Protein AF-A0A1J9PP73-F1 (afdb_monomer_lite)

InterPro domains:
  IPR009075 Acyl-CoA dehydrogenase/oxidase, C-terminal [PF00441] (1-59)
  IPR036250 Acyl-CoA dehydrogenase-like, C-terminal [SSF47203] (1-66)

pLDDT: mean 89.52, std 7.49, range [62.88, 97.94]

Foldseek 3Di:
DCLLVVLVVQLVVLVVQLVVVDPCSCDPVDCSVVSNVVSVVSCPPPHHSVRVVVVVVCVVVVVDDVSVVVVVVVVVVVVVVVVVVVVVVD

Structure (mmCIF, N/CA/C/O backbone):
data_AF-A0A1J9PP73-F1
#
_entry.id   AF-A0A1J9PP73-F1
#
loop_
_atom_site.group_PDB
_atom_site.id
_atom_site.type_symbol
_atom_site.label_atom_id
_atom_site.label_alt_id
_atom_site.label_comp_id
_atom_site.label_asym_id
_atom_site.label_entity_id
_atom_site.label_seq_id
_atom_site.pdbx_PDB_ins_code
_atom_site.Cartn_x
_atom_site.Cartn_y
_atom_site.Cartn_z
_atom_site.occupancy
_atom_site.B_iso_or_equiv
_atom_site.auth_seq_id
_atom_site.auth_comp_id
_atom_site.auth_asym_id
_atom_site.auth_atom_id
_atom_site.pdbx_PDB_model_num
ATOM 1 N N . MET A 1 1 ? -8.308 2.498 2.128 1.00 85.06 1 MET A N 1
ATOM 2 C CA . MET A 1 1 ? -7.904 1.365 1.259 1.00 85.06 1 MET A CA 1
ATOM 3 C C . MET A 1 1 ? -7.030 1.799 0.086 1.00 85.06 1 MET A C 1
ATOM 5 O O . MET A 1 1 ? 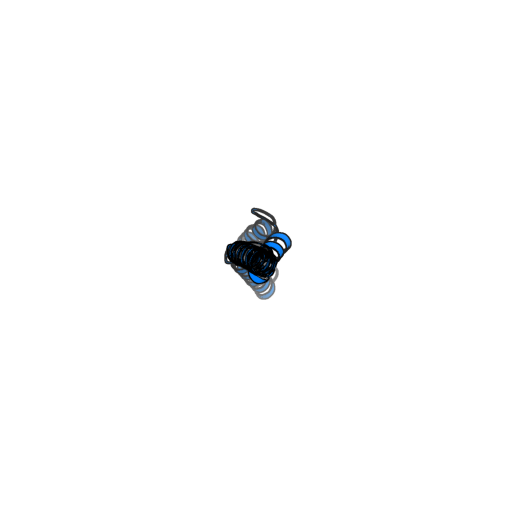-6.044 1.119 -0.157 1.00 85.06 1 MET A O 1
ATOM 9 N N . CYS A 1 2 ? -7.343 2.899 -0.613 1.00 89.69 2 CYS A N 1
ATOM 10 C CA . CYS A 1 2 ? -6.649 3.283 -1.853 1.00 89.69 2 CYS A CA 1
ATOM 11 C C . CYS A 1 2 ? -5.135 3.485 -1.701 1.00 89.69 2 CYS A C 1
ATOM 13 O O . CYS A 1 2 ? -4.389 2.965 -2.518 1.00 89.69 2 CYS A O 1
ATOM 15 N N . ASN A 1 3 ? -4.682 4.175 -0.646 1.00 90.69 3 ASN A N 1
ATOM 16 C CA . ASN A 1 3 ? -3.255 4.459 -0.447 1.00 90.69 3 ASN A CA 1
ATOM 17 C C . ASN A 1 3 ? -2.418 3.162 -0.361 1.00 90.69 3 ASN A C 1
ATOM 19 O O . ASN A 1 3 ? -1.493 2.962 -1.140 1.00 90.69 3 ASN A O 1
ATOM 23 N N . PHE A 1 4 ? -2.813 2.228 0.510 1.00 92.06 4 PHE A N 1
ATOM 24 C CA . PHE A 1 4 ? -2.197 0.902 0.632 1.00 92.06 4 PHE A CA 1
ATOM 25 C C . PHE A 1 4 ? -2.151 0.135 -0.698 1.00 92.06 4 PHE A C 1
ATOM 27 O O . PHE A 1 4 ? -1.083 -0.291 -1.134 1.00 92.06 4 PHE A O 1
ATOM 34 N N . TRP A 1 5 ? -3.302 -0.035 -1.355 1.00 93.56 5 TRP A N 1
ATOM 35 C CA . TRP A 1 5 ? -3.394 -0.868 -2.556 1.00 93.56 5 TRP A CA 1
ATOM 36 C C . TRP A 1 5 ? -2.665 -0.266 -3.757 1.00 93.56 5 TRP A C 1
ATOM 38 O O . TRP A 1 5 ? -1.932 -0.980 -4.440 1.00 93.56 5 TRP A O 1
ATOM 48 N N . ALA A 1 6 ? -2.829 1.036 -4.002 1.00 93.94 6 ALA A N 1
ATOM 49 C CA . ALA A 1 6 ? -2.230 1.705 -5.151 1.00 93.94 6 ALA A CA 1
ATOM 50 C C . ALA A 1 6 ? -0.699 1.700 -5.067 1.00 93.94 6 ALA A C 1
ATOM 52 O O . ALA A 1 6 ? -0.030 1.308 -6.022 1.00 93.94 6 ALA A O 1
ATOM 53 N N . ASN A 1 7 ? -0.134 2.047 -3.905 1.00 94.44 7 ASN A N 1
ATOM 54 C CA . ASN A 1 7 ? 1.319 2.087 -3.738 1.00 94.44 7 ASN A CA 1
ATOM 55 C C . ASN A 1 7 ? 1.948 0.701 -3.887 1.00 94.44 7 ASN A C 1
ATOM 57 O O . ASN A 1 7 ? 2.997 0.562 -4.523 1.00 94.44 7 ASN A O 1
ATOM 61 N N . ARG A 1 8 ? 1.296 -0.334 -3.343 1.00 94.44 8 ARG A N 1
ATOM 62 C CA . ARG A 1 8 ? 1.751 -1.719 -3.477 1.00 94.44 8 ARG A CA 1
ATOM 63 C C . ARG A 1 8 ? 1.729 -2.180 -4.932 1.00 94.44 8 ARG A C 1
ATOM 65 O O . ARG A 1 8 ? 2.732 -2.711 -5.407 1.00 94.44 8 ARG A O 1
ATOM 72 N N . LEU A 1 9 ? 0.625 -1.926 -5.634 1.00 95.94 9 LEU A N 1
ATOM 73 C CA . LEU A 1 9 ? 0.453 -2.286 -7.039 1.00 95.94 9 LEU A CA 1
ATOM 74 C C . LEU A 1 9 ? 1.507 -1.613 -7.923 1.00 95.94 9 LEU A C 1
ATOM 76 O O . LEU A 1 9 ? 2.204 -2.293 -8.673 1.00 95.94 9 LEU A O 1
ATOM 80 N N . CYS A 1 10 ? 1.668 -0.292 -7.811 1.00 95.44 10 CYS A N 1
ATOM 81 C CA . CYS A 1 10 ? 2.641 0.452 -8.610 1.00 95.44 10 CYS A CA 1
ATOM 82 C C . CYS A 1 10 ? 4.079 -0.009 -8.342 1.00 95.44 10 CYS A C 1
ATOM 84 O O . CYS A 1 10 ? 4.864 -0.147 -9.279 1.00 95.44 10 CYS A O 1
ATOM 86 N N . CYS A 1 11 ? 4.422 -0.300 -7.082 1.00 96.19 11 CYS A N 1
ATOM 87 C CA . CYS A 1 11 ? 5.742 -0.814 -6.725 1.00 96.19 11 CYS A CA 1
ATOM 88 C C . CYS A 1 11 ? 6.012 -2.188 -7.364 1.00 96.19 11 CYS A C 1
ATOM 90 O O . CYS A 1 11 ? 7.093 -2.399 -7.907 1.00 96.19 11 CYS A O 1
ATOM 92 N N . GLN A 1 12 ? 5.036 -3.100 -7.335 1.00 97.00 12 GLN A N 1
ATOM 93 C CA . GLN A 1 12 ? 5.153 -4.436 -7.935 1.00 97.00 12 GLN A CA 1
ATOM 94 C C . GLN A 1 12 ? 5.203 -4.387 -9.466 1.00 97.00 12 GLN A C 1
ATOM 96 O O . GLN A 1 12 ? 5.991 -5.099 -10.085 1.00 97.00 12 GLN A O 1
ATOM 101 N N . ALA A 1 13 ? 4.393 -3.526 -10.083 1.00 97.44 13 ALA A N 1
ATOM 102 C CA . ALA A 1 13 ? 4.411 -3.328 -11.527 1.00 97.44 13 ALA A CA 1
ATOM 103 C C . ALA A 1 13 ? 5.766 -2.774 -11.999 1.00 97.44 13 ALA A C 1
ATOM 105 O O . ALA A 1 13 ? 6.320 -3.260 -12.985 1.00 97.44 13 ALA A O 1
ATOM 106 N N . ALA A 1 14 ? 6.326 -1.801 -11.271 1.00 97.12 14 ALA A N 1
ATOM 107 C CA . ALA A 1 14 ? 7.640 -1.243 -11.573 1.00 97.12 14 ALA A CA 1
ATOM 108 C C . ALA A 1 14 ? 8.757 -2.284 -11.411 1.00 97.12 14 ALA A C 1
ATOM 110 O O . ALA A 1 14 ? 9.597 -2.409 -12.296 1.00 97.12 14 ALA A O 1
ATOM 111 N N . ASP A 1 15 ? 8.728 -3.071 -10.335 1.00 97.44 15 ASP A N 1
ATOM 112 C CA . ASP A 1 15 ? 9.681 -4.163 -10.104 1.00 97.44 15 ASP A CA 1
ATOM 113 C C . ASP A 1 15 ? 9.653 -5.194 -11.244 1.00 97.44 15 ASP A C 1
ATOM 115 O O . ASP A 1 15 ? 10.680 -5.536 -11.834 1.00 97.44 15 ASP A O 1
ATOM 119 N N . ARG A 1 16 ? 8.448 -5.603 -11.659 1.00 97.94 16 ARG A N 1
ATOM 120 C CA . ARG A 1 16 ? 8.272 -6.520 -12.787 1.00 97.94 16 ARG A CA 1
ATOM 121 C C . ARG A 1 16 ? 8.801 -5.930 -14.094 1.00 97.94 16 ARG A C 1
ATOM 123 O O . ARG A 1 16 ? 9.427 -6.649 -14.872 1.00 97.94 16 ARG A O 1
ATOM 130 N N . ALA A 1 17 ? 8.578 -4.639 -14.335 1.00 97.31 17 ALA A N 1
ATOM 131 C CA . ALA A 1 17 ? 9.095 -3.957 -15.516 1.00 97.31 17 ALA A CA 1
A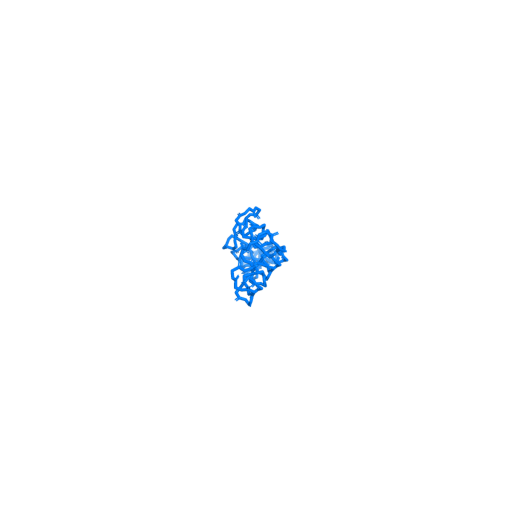TOM 132 C C . ALA A 1 17 ? 10.632 -3.921 -15.531 1.00 97.31 17 ALA A C 1
ATOM 134 O O . ALA A 1 17 ? 11.221 -4.206 -16.576 1.00 97.31 17 ALA A O 1
ATOM 135 N N . ILE A 1 18 ? 11.280 -3.649 -14.390 1.00 97.62 18 ILE A N 1
ATOM 136 C CA . ILE A 1 18 ? 12.746 -3.702 -14.250 1.00 97.62 18 ILE A CA 1
ATOM 137 C C . ILE A 1 18 ? 13.250 -5.106 -14.591 1.00 97.62 18 ILE A C 1
ATOM 139 O O . ILE A 1 18 ? 14.137 -5.251 -15.430 1.00 97.62 18 ILE A O 1
ATOM 143 N N . GLN A 1 19 ? 12.635 -6.139 -14.010 1.00 97.50 19 GLN A N 1
ATOM 144 C CA . GLN A 1 19 ? 13.032 -7.528 -14.232 1.00 97.50 19 GLN A CA 1
ATOM 145 C C . GLN A 1 19 ? 12.938 -7.950 -15.707 1.00 97.50 19 GLN A C 1
ATOM 147 O O . GLN A 1 19 ? 13.823 -8.652 -16.195 1.00 97.50 19 GLN A O 1
ATOM 152 N N . ILE A 1 20 ? 11.893 -7.518 -16.423 1.00 97.31 20 ILE A N 1
ATOM 153 C CA . ILE A 1 20 ? 11.694 -7.820 -17.853 1.00 97.31 20 ILE A CA 1
ATOM 154 C C . ILE A 1 20 ? 12.752 -7.134 -18.728 1.00 97.31 20 ILE A C 1
ATOM 156 O O . ILE A 1 20 ? 13.215 -7.715 -19.704 1.00 97.31 20 ILE A O 1
ATOM 160 N N . HIS A 1 21 ? 13.148 -5.907 -18.386 1.00 96.00 21 HIS A N 1
ATOM 161 C CA . HIS A 1 21 ? 14.096 -5.120 -19.180 1.00 96.00 21 HIS A CA 1
ATOM 162 C C . HIS A 1 21 ? 15.568 -5.349 -18.785 1.00 96.00 21 HIS A C 1
ATOM 164 O O . HIS A 1 21 ? 16.463 -4.735 -19.374 1.00 96.00 21 HIS A O 1
ATOM 170 N N . GLY A 1 22 ? 15.836 -6.208 -17.795 1.00 94.75 22 GLY A N 1
ATOM 171 C CA . GLY A 1 22 ? 17.182 -6.535 -17.326 1.00 94.75 22 GLY A CA 1
ATOM 172 C C . GLY A 1 22 ? 17.974 -5.302 -16.876 1.00 94.75 22 GLY A C 1
ATOM 173 O O . GLY A 1 22 ? 17.423 -4.362 -16.302 1.00 94.75 22 GLY A O 1
ATOM 174 N N . GLY A 1 23 ? 19.278 -5.271 -17.174 1.00 94.31 23 GLY A N 1
ATOM 175 C CA . GLY A 1 23 ? 20.161 -4.164 -16.777 1.00 94.31 23 GLY A CA 1
ATOM 176 C C . GLY A 1 23 ? 19.712 -2.791 -17.295 1.00 94.31 23 GLY A C 1
ATOM 177 O O . GLY A 1 23 ? 19.864 -1.791 -16.598 1.00 94.31 23 GLY A O 1
ATOM 178 N N . ASN A 1 24 ? 19.073 -2.741 -18.470 1.00 94.81 24 ASN A N 1
ATOM 179 C CA . ASN A 1 24 ? 18.522 -1.501 -19.020 1.00 94.81 24 ASN A CA 1
ATOM 180 C C . ASN A 1 24 ? 17.323 -0.993 -18.200 1.00 94.81 24 ASN A C 1
ATOM 182 O O . ASN A 1 24 ? 17.152 0.211 -18.033 1.00 94.81 24 ASN A O 1
ATOM 186 N N . GLY A 1 25 ? 16.521 -1.903 -17.638 1.00 94.44 25 GLY A N 1
ATOM 187 C CA . GLY A 1 25 ? 15.412 -1.563 -16.746 1.00 94.44 25 GLY A CA 1
ATOM 188 C C . GLY A 1 25 ? 15.848 -0.968 -15.407 1.00 94.44 25 GLY A C 1
ATOM 189 O O . GLY A 1 25 ? 15.110 -0.172 -14.838 1.00 94.44 25 GLY A O 1
ATOM 190 N N . TYR A 1 26 ? 17.043 -1.322 -14.925 1.00 94.62 26 TYR A N 1
ATOM 191 C CA . TYR A 1 26 ? 17.634 -0.776 -13.696 1.00 94.62 26 TYR A CA 1
ATOM 192 C C . TYR A 1 26 ? 18.440 0.518 -13.930 1.00 94.62 26 TYR A C 1
ATOM 194 O O . TYR A 1 26 ? 18.941 1.137 -12.991 1.00 94.62 26 TYR A O 1
ATOM 202 N N . SER A 1 27 ? 18.582 0.929 -15.191 1.00 94.56 27 SER A N 1
ATOM 203 C CA . SER A 1 27 ? 19.328 2.115 -15.600 1.00 94.56 27 SER A CA 1
ATOM 204 C C . SER A 1 27 ? 18.409 3.313 -15.831 1.00 94.56 27 SER A C 1
ATOM 206 O O . SER A 1 27 ? 17.260 3.145 -16.229 1.00 94.56 27 SER A O 1
ATOM 208 N N . ARG A 1 28 ? 18.966 4.530 -15.758 1.00 94.38 28 ARG A N 1
ATOM 209 C CA . ARG A 1 28 ? 18.225 5.782 -16.017 1.00 94.38 28 ARG A CA 1
ATOM 210 C C . ARG A 1 28 ? 17.744 5.957 -17.467 1.00 94.38 28 ARG A C 1
ATOM 212 O O . ARG A 1 28 ? 17.157 6.986 -17.790 1.00 94.38 28 ARG A O 1
ATOM 219 N N . HIS A 1 29 ? 18.009 4.997 -18.355 1.00 94.31 29 HIS A N 1
ATOM 220 C CA . HIS A 1 29 ? 17.513 5.007 -19.733 1.00 94.31 29 HIS A CA 1
ATOM 221 C C . HIS A 1 29 ? 16.006 4.739 -19.828 1.00 94.31 29 HIS A C 1
ATOM 223 O O . HIS A 1 29 ? 15.382 5.075 -20.837 1.00 94.31 29 HIS A O 1
ATOM 229 N N . LYS A 1 30 ? 15.410 4.128 -18.799 1.00 92.94 30 LYS A N 1
ATOM 230 C CA . LYS A 1 30 ? 13.968 3.883 -18.697 1.00 92.94 30 LYS A CA 1
ATOM 231 C C . LYS A 1 30 ? 13.440 4.495 -17.396 1.00 92.94 30 LYS A C 1
ATOM 233 O O . LYS A 1 30 ? 14.194 4.667 -16.452 1.00 92.94 30 LYS A O 1
ATOM 238 N N . PRO A 1 31 ? 12.142 4.825 -17.300 1.00 94.88 31 PRO A N 1
ATOM 239 C CA . PRO A 1 31 ? 11.597 5.449 -16.093 1.00 94.88 31 PRO A CA 1
ATOM 240 C C . PRO A 1 31 ? 11.374 4.465 -14.929 1.00 94.88 31 PRO A C 1
ATOM 242 O O . PRO A 1 31 ? 10.958 4.883 -13.846 1.00 94.88 31 PRO A O 1
ATOM 245 N N . PHE A 1 32 ? 11.594 3.161 -15.129 1.00 96.31 32 PHE A N 1
ATOM 246 C CA . PHE A 1 32 ? 11.169 2.126 -14.186 1.00 96.31 32 PHE A CA 1
ATOM 247 C C . PHE A 1 32 ? 11.868 2.229 -12.830 1.00 96.31 32 PHE A C 1
ATOM 249 O O . PHE A 1 32 ? 11.191 2.135 -11.804 1.00 96.31 32 PHE A O 1
ATOM 256 N N . GLU A 1 33 ? 13.177 2.499 -12.784 1.00 95.81 33 GLU A N 1
ATOM 257 C CA . GLU A 1 33 ? 13.879 2.576 -11.502 1.00 95.81 33 GLU A CA 1
ATOM 258 C C . GLU A 1 33 ? 13.500 3.841 -10.712 1.00 95.81 33 GLU A C 1
ATOM 260 O O . GLU A 1 33 ? 13.449 3.830 -9.480 1.00 95.81 33 GLU A O 1
ATOM 265 N N . HIS A 1 34 ? 13.148 4.935 -11.397 1.00 95.88 34 HIS A N 1
ATOM 266 C CA . HIS A 1 34 ? 12.565 6.113 -10.750 1.00 95.88 34 HIS A CA 1
ATOM 267 C C . HIS A 1 34 ? 11.196 5.809 -10.126 1.00 95.88 34 HIS A C 1
ATOM 269 O O . HIS A 1 34 ? 10.981 6.108 -8.949 1.00 95.88 34 HIS A O 1
ATOM 275 N N . ILE A 1 35 ? 10.300 5.167 -10.879 1.00 96.44 35 ILE A N 1
ATOM 276 C CA . ILE A 1 35 ? 8.963 4.788 -10.405 1.00 96.44 35 ILE A CA 1
ATOM 277 C C . ILE A 1 35 ? 9.069 3.833 -9.206 1.00 96.44 35 ILE A C 1
ATOM 279 O O . ILE A 1 35 ? 8.432 4.067 -8.178 1.00 96.44 35 ILE A O 1
ATOM 283 N N . TYR A 1 36 ? 9.923 2.810 -9.289 1.00 96.38 36 TYR A N 1
ATOM 284 C CA . TYR A 1 36 ? 10.131 1.850 -8.203 1.00 96.38 36 TYR A CA 1
ATOM 285 C C . TYR A 1 36 ? 10.578 2.535 -6.903 1.00 96.38 36 TYR A C 1
ATOM 287 O O . TYR A 1 36 ? 9.962 2.334 -5.854 1.00 96.38 36 TYR A O 1
ATOM 295 N N . ARG A 1 37 ? 11.590 3.415 -6.965 1.00 95.31 37 ARG A N 1
ATOM 296 C CA . ARG A 1 37 ? 12.056 4.188 -5.796 1.00 95.31 37 ARG A CA 1
ATOM 297 C C . ARG A 1 37 ? 10.940 5.036 -5.187 1.00 95.31 37 ARG A C 1
ATOM 299 O O . ARG A 1 37 ? 10.792 5.082 -3.966 1.00 95.31 37 ARG A O 1
ATOM 306 N N . HIS A 1 38 ? 10.148 5.689 -6.035 1.00 95.12 38 HIS A N 1
ATOM 307 C CA . HIS A 1 38 ? 9.093 6.592 -5.598 1.00 95.12 38 HIS A CA 1
ATOM 308 C C . HIS A 1 38 ? 7.982 5.855 -4.838 1.00 95.12 38 HIS A C 1
ATOM 310 O O . HIS A 1 38 ? 7.638 6.232 -3.717 1.00 95.12 38 HIS A O 1
ATOM 316 N N . PHE A 1 39 ? 7.471 4.756 -5.396 1.00 95.06 39 PHE A N 1
ATOM 317 C CA . PHE A 1 39 ? 6.407 3.981 -4.754 1.00 95.06 39 PHE A CA 1
ATOM 318 C C . PHE A 1 39 ? 6.903 3.143 -3.579 1.00 95.06 39 PHE A C 1
ATOM 320 O O . PHE A 1 39 ? 6.160 2.939 -2.619 1.00 95.06 39 PHE A O 1
ATOM 327 N N . ARG A 1 40 ? 8.178 2.732 -3.572 1.00 94.94 40 ARG A N 1
ATOM 328 C CA . ARG A 1 40 ? 8.765 2.056 -2.411 1.00 94.94 40 ARG A CA 1
ATOM 329 C C . ARG A 1 40 ? 8.748 2.936 -1.161 1.00 94.94 40 ARG A C 1
ATOM 331 O O . ARG A 1 40 ? 8.517 2.407 -0.070 1.00 94.94 40 ARG A O 1
ATOM 338 N N . ARG A 1 41 ? 8.955 4.249 -1.324 1.00 94.56 41 ARG A N 1
ATOM 339 C CA . ARG A 1 41 ? 8.867 5.254 -0.252 1.00 94.56 41 ARG A CA 1
ATOM 340 C C . ARG A 1 41 ? 7.442 5.390 0.291 1.00 94.56 41 ARG A C 1
ATOM 342 O O . ARG A 1 41 ? 7.263 5.389 1.505 1.00 94.56 41 ARG A O 1
ATOM 349 N N . TYR A 1 42 ? 6.431 5.430 -0.580 1.00 93.00 42 TYR A N 1
ATOM 350 C CA . TYR A 1 42 ? 5.028 5.578 -0.166 1.00 93.00 42 TYR A CA 1
ATOM 351 C C . TYR A 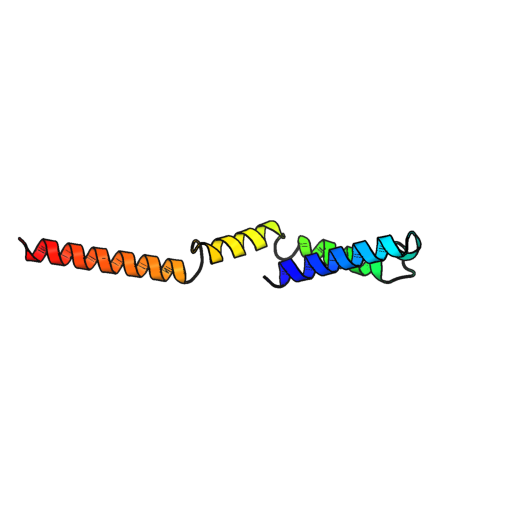1 42 ? 4.435 4.376 0.576 1.00 93.00 42 TYR A C 1
ATOM 353 O O . TYR A 1 42 ? 3.373 4.482 1.181 1.00 93.00 42 TYR A O 1
ATOM 361 N N . ARG A 1 43 ? 5.135 3.241 0.598 1.00 91.31 43 ARG A N 1
ATOM 362 C CA . ARG A 1 43 ? 4.797 2.111 1.477 1.00 91.31 43 ARG A CA 1
ATOM 363 C C . ARG A 1 43 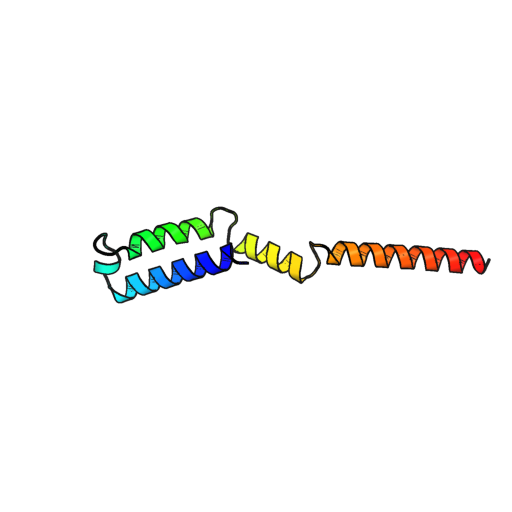? 5.179 2.353 2.947 1.00 91.31 43 ARG A C 1
ATOM 365 O O . ARG A 1 43 ? 4.837 1.540 3.799 1.00 91.31 43 ARG A O 1
ATOM 372 N N . ILE A 1 44 ? 5.920 3.426 3.236 1.00 92.06 44 ILE A N 1
ATOM 373 C CA . ILE A 1 44 ? 6.448 3.761 4.568 1.00 92.06 44 ILE A CA 1
ATOM 374 C C . ILE A 1 44 ? 5.875 5.100 5.047 1.00 92.06 44 ILE A C 1
ATOM 376 O O . ILE A 1 44 ? 5.419 5.217 6.183 1.00 92.06 44 ILE A O 1
ATOM 380 N N . THR A 1 45 ? 5.904 6.115 4.184 1.00 91.19 45 THR A N 1
ATOM 381 C CA . THR A 1 45 ? 5.396 7.459 4.490 1.00 91.19 45 THR A CA 1
ATOM 382 C C . THR A 1 45 ? 3.865 7.483 4.484 1.00 91.19 45 THR A C 1
ATOM 384 O O . THR A 1 45 ? 3.252 6.701 3.766 1.00 91.19 45 THR A O 1
ATOM 387 N N . GLU A 1 46 ? 3.238 8.391 5.240 1.00 85.81 46 GLU A N 1
ATOM 388 C CA . GLU A 1 46 ? 1.765 8.474 5.386 1.00 85.81 46 GLU A CA 1
ATOM 389 C C . GLU A 1 46 ? 1.115 7.228 6.030 1.00 85.81 46 GLU A C 1
ATOM 391 O O . GLU A 1 46 ? -0.076 6.947 5.863 1.00 85.81 46 GLU A O 1
ATOM 396 N N . GLY A 1 47 ? 1.911 6.486 6.806 1.00 90.31 47 GLY A N 1
ATOM 397 C CA . GLY A 1 47 ? 1.525 5.264 7.505 1.00 90.31 47 GLY A CA 1
ATOM 398 C C . GLY A 1 47 ? 1.955 4.017 6.741 1.00 90.31 47 GLY A C 1
ATOM 399 O O . GLY A 1 47 ? 1.541 3.815 5.598 1.00 90.31 47 GLY A O 1
ATOM 400 N N . SER A 1 48 ? 2.745 3.161 7.397 1.00 93.44 48 SER A N 1
ATOM 401 C CA . SER A 1 48 ? 3.207 1.906 6.800 1.00 93.44 48 SER A CA 1
ATOM 402 C C . SER A 1 48 ? 2.039 1.002 6.404 1.00 93.44 48 SER A C 1
ATOM 404 O O . SER A 1 48 ? 0.924 1.124 6.929 1.00 93.44 48 SER A O 1
ATOM 406 N N . GLU A 1 49 ? 2.287 0.072 5.483 1.00 91.75 49 GLU A N 1
ATOM 407 C CA . GLU A 1 49 ? 1.267 -0.872 5.017 1.00 91.75 49 GLU A CA 1
ATOM 408 C C . GLU A 1 49 ? 0.583 -1.609 6.175 1.00 91.75 49 GLU A C 1
ATOM 410 O O . GLU A 1 49 ? -0.641 -1.726 6.195 1.00 91.75 49 GLU A O 1
ATOM 415 N N . GLU A 1 50 ? 1.342 -2.019 7.188 1.00 93.44 50 GLU A N 1
ATOM 416 C CA . GLU A 1 50 ? 0.842 -2.727 8.367 1.00 93.44 50 GLU A CA 1
ATOM 417 C C . GLU A 1 50 ? -0.103 -1.852 9.196 1.00 93.44 50 GLU A C 1
ATOM 419 O O . GLU A 1 50 ? -1.146 -2.316 9.663 1.00 93.44 50 GLU A O 1
ATOM 424 N N . ILE A 1 51 ? 0.220 -0.565 9.349 1.00 94.56 51 ILE A N 1
ATOM 425 C CA . ILE A 1 51 ? -0.638 0.393 10.052 1.00 94.56 51 ILE A CA 1
ATOM 426 C C . ILE A 1 51 ? -1.938 0.606 9.278 1.00 94.56 51 ILE A C 1
ATOM 428 O O . ILE A 1 51 ? -3.018 0.622 9.875 1.00 94.56 51 ILE A O 1
ATOM 432 N N . GLN A 1 52 ? -1.865 0.726 7.953 1.00 93.75 52 GLN A N 1
ATOM 433 C CA . GLN A 1 52 ? -3.057 0.878 7.124 1.00 93.75 52 GLN A CA 1
ATOM 434 C C . GLN A 1 52 ? -3.931 -0.383 7.159 1.00 93.75 52 GLN A C 1
ATOM 436 O O . GLN A 1 52 ? -5.146 -0.270 7.333 1.00 93.75 52 GLN A O 1
ATOM 441 N N . MET A 1 53 ? -3.330 -1.573 7.080 1.00 93.81 53 MET A N 1
ATOM 442 C CA . MET A 1 53 ? -4.030 -2.852 7.222 1.00 93.81 53 MET A CA 1
ATOM 443 C C . MET A 1 53 ? -4.703 -2.976 8.591 1.00 93.81 53 MET A C 1
ATOM 445 O O . MET A 1 53 ? -5.879 -3.329 8.656 1.00 93.81 53 MET A O 1
ATOM 449 N N . ARG A 1 54 ? -4.011 -2.607 9.678 1.00 94.81 54 ARG A N 1
ATOM 450 C CA . ARG A 1 54 ? -4.588 -2.585 11.030 1.00 94.81 54 ARG A CA 1
ATOM 451 C C . ARG A 1 54 ? -5.789 -1.645 11.117 1.00 94.81 54 ARG A C 1
ATOM 453 O O . ARG A 1 54 ? -6.800 -2.027 11.695 1.00 94.81 54 ARG A O 1
ATOM 460 N N . LYS A 1 55 ? -5.708 -0.436 10.550 1.00 92.75 55 LYS A N 1
ATOM 461 C CA . LYS A 1 55 ? -6.834 0.520 10.548 1.00 92.75 55 LYS A CA 1
ATOM 462 C C . LYS A 1 55 ? -8.034 -0.020 9.770 1.00 92.75 55 LYS A C 1
ATOM 464 O O . LYS A 1 55 ? -9.160 0.104 10.239 1.00 92.75 55 LYS A O 1
ATOM 469 N N . ILE A 1 56 ? -7.792 -0.642 8.615 1.00 92.69 56 ILE A N 1
ATOM 470 C CA . ILE A 1 56 ? -8.843 -1.280 7.811 1.00 92.69 56 ILE A CA 1
ATOM 471 C C . ILE A 1 56 ? -9.490 -2.427 8.598 1.00 92.69 56 ILE A C 1
ATOM 473 O O . ILE A 1 56 ? -10.711 -2.470 8.705 1.00 92.69 56 ILE A O 1
ATOM 477 N N . ALA A 1 57 ? -8.692 -3.309 9.206 1.00 93.50 57 ALA A N 1
ATOM 478 C CA . ALA A 1 57 ? -9.194 -4.409 10.026 1.00 93.50 57 ALA A CA 1
ATOM 479 C C . ALA A 1 57 ? -10.006 -3.903 11.227 1.00 93.50 57 ALA A C 1
ATOM 481 O O . ALA A 1 57 ? -11.109 -4.379 11.467 1.00 93.50 57 ALA A O 1
ATOM 482 N N . ALA A 1 58 ? -9.507 -2.896 11.947 1.00 93.31 58 ALA A N 1
ATOM 483 C CA . ALA A 1 58 ? -10.208 -2.319 13.090 1.00 93.31 58 ALA A CA 1
ATOM 484 C C . ALA A 1 58 ? -11.570 -1.721 12.706 1.00 93.31 58 ALA A C 1
ATOM 486 O O . ALA A 1 58 ? -12.517 -1.826 13.482 1.00 93.31 58 ALA A O 1
ATOM 487 N N . TYR A 1 59 ? -11.675 -1.133 11.511 1.00 92.06 59 TYR A N 1
ATOM 488 C CA . TYR A 1 59 ? -12.945 -0.652 10.976 1.00 92.06 59 TYR A CA 1
ATOM 489 C C . TYR A 1 59 ? -13.891 -1.805 10.605 1.00 92.06 59 TYR A C 1
ATOM 491 O O . TYR A 1 59 ? -15.055 -1.799 10.996 1.00 92.06 59 TYR A O 1
ATOM 499 N N . LEU A 1 60 ? -13.388 -2.829 9.905 1.00 90.62 60 LEU A N 1
ATOM 500 C CA . LEU A 1 60 ? -14.183 -3.991 9.481 1.00 90.62 60 LEU A CA 1
ATOM 501 C C . LEU A 1 60 ? -14.716 -4.816 10.660 1.00 90.62 60 LEU A C 1
ATOM 503 O O . LEU A 1 60 ? -15.862 -5.256 10.630 1.00 90.62 60 LEU A O 1
ATOM 507 N N . PHE A 1 61 ? -13.910 -5.000 11.707 1.00 90.62 61 PHE A N 1
ATOM 508 C CA . PHE A 1 61 ? -14.289 -5.754 12.905 1.00 90.62 61 PHE A CA 1
ATOM 509 C C . PHE A 1 61 ? -15.058 -4.921 13.942 1.00 90.62 61 PHE A C 1
ATOM 511 O O . PHE A 1 61 ? -15.273 -5.391 15.054 1.00 90.62 61 PHE A O 1
ATOM 518 N N . GLY A 1 62 ? -15.454 -3.683 13.622 1.00 87.81 62 GLY A N 1
ATOM 519 C CA . GLY A 1 62 ? -16.237 -2.840 14.535 1.00 87.81 62 GLY A CA 1
ATOM 520 C C . GLY A 1 62 ? -15.477 -2.372 15.783 1.00 87.81 62 GLY A C 1
ATOM 521 O O . GLY A 1 62 ? -16.078 -1.853 16.717 1.00 87.81 62 GLY A O 1
ATOM 522 N N . ILE A 1 63 ? -14.148 -2.509 15.813 1.00 88.50 63 ILE A N 1
ATOM 523 C CA . ILE A 1 63 ? -13.298 -2.029 16.917 1.00 88.50 63 ILE A CA 1
ATOM 524 C C . ILE A 1 63 ? -13.203 -0.493 16.890 1.00 88.50 63 ILE A C 1
ATOM 526 O O . ILE A 1 63 ? -13.048 0.154 17.933 1.00 88.50 63 ILE A O 1
ATOM 530 N N . ILE A 1 64 ? -13.283 0.091 15.691 1.00 86.62 64 ILE A N 1
ATOM 531 C CA . ILE A 1 64 ? -13.252 1.531 15.417 1.00 86.62 64 ILE A CA 1
ATOM 532 C C . ILE A 1 64 ? -14.337 1.846 14.376 1.00 86.62 64 ILE A C 1
ATOM 534 O O . ILE A 1 64 ? -14.572 1.054 13.472 1.00 86.62 64 ILE A O 1
ATOM 538 N N . GLY A 1 65 ? -14.971 3.017 14.468 1.00 85.56 65 GLY A N 1
ATOM 539 C CA . GLY A 1 65 ? -15.988 3.470 13.512 1.00 85.56 65 GLY A CA 1
ATOM 540 C C . GLY A 1 65 ? -17.409 3.489 14.092 1.00 85.56 65 GLY A C 1
ATOM 541 O O . GLY A 1 65 ? -17.595 3.197 15.275 1.00 85.56 65 GLY A O 1
ATOM 542 N N . PRO A 1 66 ? -18.414 3.855 13.276 1.00 82.31 66 PRO A N 1
ATOM 543 C CA . PRO A 1 66 ? -19.780 4.120 13.737 1.00 82.31 66 PRO A CA 1
ATOM 544 C C . PRO A 1 66 ? -20.461 2.887 14.341 1.00 82.31 66 PRO A C 1
ATOM 546 O O . PRO A 1 66 ? -21.173 3.013 15.330 1.00 82.31 66 PRO A O 1
ATOM 549 N N . ARG A 1 67 ? -20.143 1.684 13.847 1.00 84.25 67 ARG A N 1
ATOM 550 C CA . ARG A 1 67 ? -20.684 0.420 14.367 1.00 84.25 67 ARG A CA 1
ATOM 551 C C . ARG A 1 67 ? -20.421 0.219 15.866 1.00 84.25 67 ARG A C 1
ATOM 553 O O . ARG A 1 67 ? -21.278 -0.280 16.582 1.00 84.25 67 ARG A O 1
ATOM 560 N N . LYS A 1 68 ? -19.269 0.670 16.375 1.00 81.25 68 LYS A N 1
ATOM 561 C CA . LYS A 1 68 ? -18.972 0.626 17.816 1.00 81.25 68 LYS A CA 1
ATOM 562 C C . LYS A 1 68 ? -19.888 1.544 18.626 1.00 81.25 68 LYS A C 1
ATOM 564 O O . LYS A 1 68 ? -20.230 1.225 19.761 1.00 81.25 68 LYS A O 1
ATOM 569 N N . VAL A 1 69 ? -20.245 2.694 18.054 1.00 79.94 69 VAL A N 1
ATOM 570 C CA . VAL A 1 69 ? -21.149 3.670 18.675 1.00 79.94 69 VAL A CA 1
ATOM 571 C C . VAL A 1 69 ? -22.570 3.112 18.697 1.00 79.94 69 VAL A C 1
ATOM 573 O O . VAL A 1 69 ? -23.205 3.145 19.746 1.00 79.94 69 VAL A O 1
ATOM 576 N N . GLU A 1 70 ? -23.022 2.512 17.595 1.00 82.62 70 GLU A N 1
ATOM 577 C CA . GLU A 1 70 ? -24.314 1.815 17.513 1.00 82.62 70 GLU A CA 1
ATOM 578 C C . GLU A 1 70 ? -24.419 0.691 18.554 1.00 82.62 70 GLU A C 1
ATOM 580 O O . GLU A 1 70 ? -25.384 0.634 19.315 1.00 82.62 70 GLU A O 1
ATOM 585 N N . GLU A 1 71 ? -23.388 -0.155 18.666 1.00 82.50 71 GLU A N 1
ATOM 586 C CA . GLU A 1 71 ? -23.341 -1.231 19.662 1.00 82.50 71 GLU A CA 1
ATOM 587 C C . GLU A 1 71 ? -23.329 -0.707 21.107 1.00 82.50 71 GLU A C 1
ATOM 589 O O . GLU A 1 71 ? -23.910 -1.330 21.999 1.00 82.50 71 GLU A O 1
ATOM 594 N N . ALA A 1 72 ? -22.667 0.423 21.372 1.00 83.12 72 ALA A N 1
ATOM 595 C CA . ALA A 1 72 ? -22.666 1.049 22.693 1.00 83.12 72 ALA A CA 1
ATOM 596 C C . ALA A 1 72 ? -24.043 1.639 23.044 1.00 83.12 72 ALA A C 1
ATOM 598 O O . ALA A 1 72 ? -24.526 1.427 24.156 1.00 83.12 72 ALA A O 1
ATOM 599 N N . MET A 1 73 ? -24.698 2.306 22.088 1.00 82.44 73 MET A N 1
ATOM 600 C CA . MET A 1 73 ? -26.048 2.856 22.252 1.00 82.44 73 MET A CA 1
ATOM 601 C C . MET A 1 73 ? -27.089 1.753 22.483 1.00 82.44 73 MET A C 1
ATOM 603 O O . MET A 1 73 ? -27.905 1.856 23.395 1.00 82.44 73 MET A O 1
ATOM 607 N N . GLN A 1 74 ? -27.026 0.652 21.725 1.00 81.88 74 GLN A N 1
ATOM 608 C CA . GLN A 1 74 ? -27.920 -0.497 21.919 1.00 81.88 74 GLN A CA 1
ATOM 609 C C . GLN A 1 74 ? -27.709 -1.201 23.261 1.00 81.88 74 GLN A C 1
ATOM 611 O O . GLN A 1 74 ? -28.678 -1.664 23.864 1.00 81.88 74 GLN A O 1
ATOM 616 N N . ARG A 1 75 ? -26.465 -1.291 23.751 1.00 82.94 75 ARG A N 1
ATOM 617 C CA . ARG A 1 75 ? -26.195 -1.829 25.093 1.00 82.94 75 ARG A CA 1
ATOM 618 C C . ARG A 1 75 ? -26.791 -0.942 26.186 1.00 82.94 75 ARG A C 1
ATOM 620 O O . ARG A 1 75 ? -27.402 -1.485 27.099 1.00 82.94 75 ARG A O 1
ATOM 627 N N . GLN A 1 76 ? -26.659 0.382 26.070 1.00 76.75 76 GLN A N 1
ATOM 628 C CA . GLN A 1 76 ? -27.235 1.329 27.032 1.00 76.75 76 GLN A CA 1
ATOM 629 C C . GLN A 1 76 ? -28.767 1.254 27.079 1.00 76.75 76 GLN A C 1
ATOM 631 O O . GLN A 1 76 ? -29.328 1.187 28.170 1.00 76.75 76 GLN A O 1
ATOM 636 N N . GLY A 1 77 ? -29.430 1.182 25.919 1.00 74.06 77 GLY A N 1
ATOM 637 C CA . GLY A 1 77 ? -30.891 1.055 25.847 1.00 74.06 77 GLY A CA 1
ATOM 638 C C . GLY A 1 77 ? -31.422 -0.200 26.549 1.00 74.06 77 GLY A C 1
ATOM 639 O O . GLY A 1 77 ? -32.367 -0.122 27.331 1.00 74.06 77 GLY A O 1
ATOM 640 N N . LYS A 1 78 ? -30.756 -1.348 26.358 1.00 75.56 78 LYS A N 1
ATOM 641 C CA . LYS A 1 78 ? -31.128 -2.601 27.038 1.00 75.56 78 LYS A CA 1
ATOM 642 C C . LYS A 1 78 ? -30.952 -2.528 28.553 1.00 75.56 78 LYS A C 1
ATOM 644 O O . LYS A 1 78 ? -31.807 -3.018 29.281 1.00 75.56 78 LYS A O 1
ATOM 649 N N . THR A 1 79 ? -29.876 -1.904 29.036 1.00 77.56 79 THR A N 1
ATOM 650 C CA . THR A 1 79 ? -29.655 -1.756 30.484 1.00 77.56 79 THR A CA 1
ATOM 651 C C . THR A 1 79 ? -30.719 -0.885 31.148 1.00 77.56 79 THR A C 1
ATOM 653 O O . THR A 1 79 ? -31.181 -1.231 32.231 1.00 77.56 79 THR A O 1
ATOM 656 N N . THR A 1 80 ? -31.163 0.194 30.495 1.00 77.81 80 THR A N 1
ATOM 657 C CA . THR A 1 80 ? -32.242 1.045 31.022 1.00 77.81 80 THR A CA 1
ATOM 658 C C . THR A 1 80 ? -33.590 0.326 31.049 1.00 77.81 80 THR A C 1
ATOM 660 O O . THR A 1 80 ? -34.282 0.388 32.061 1.00 77.81 80 THR A O 1
ATOM 663 N N . GLU A 1 81 ? -33.938 -0.427 30.000 1.00 76.69 81 GLU A N 1
ATOM 664 C CA . GLU A 1 81 ? -35.185 -1.210 29.961 1.00 76.69 81 GLU A CA 1
ATOM 665 C C . GLU A 1 81 ? -35.201 -2.335 31.017 1.00 76.69 81 GLU A C 1
ATOM 667 O O . GLU A 1 81 ? -36.220 -2.579 31.669 1.00 76.69 81 GLU A O 1
ATOM 672 N N . GLU A 1 82 ? -34.066 -3.010 31.234 1.00 76.38 82 GLU A N 1
ATOM 673 C CA . GLU A 1 82 ? -33.931 -4.037 32.275 1.00 76.38 82 GLU A CA 1
ATOM 674 C C . GLU A 1 82 ? -34.043 -3.454 33.694 1.00 76.38 82 GLU A C 1
ATOM 676 O O . GLU A 1 82 ? -34.671 -4.066 34.567 1.00 76.38 82 GLU A O 1
ATOM 681 N N . GLU A 1 83 ? -33.469 -2.273 33.942 1.00 76.06 83 GLU A N 1
ATOM 682 C CA . GLU A 1 83 ? -33.591 -1.570 35.224 1.00 76.06 83 GLU A CA 1
ATOM 683 C C . GLU A 1 83 ? -35.023 -1.090 35.491 1.00 76.06 83 GLU A C 1
ATOM 685 O O . GLU A 1 83 ? -35.530 -1.263 36.605 1.00 76.06 83 GLU A O 1
ATOM 690 N N . GLU A 1 84 ? -35.704 -0.541 34.484 1.00 78.06 84 GLU A N 1
ATOM 691 C CA . GLU A 1 84 ? -37.107 -0.124 34.589 1.00 78.0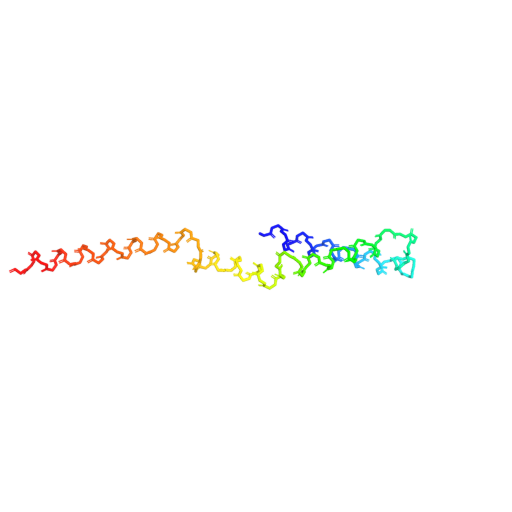6 84 GLU A CA 1
ATOM 692 C C . GLU A 1 84 ? -38.034 -1.319 34.839 1.00 78.06 84 GLU A C 1
ATOM 694 O O . GLU A 1 84 ? -38.871 -1.275 35.745 1.00 78.06 84 GLU A O 1
ATOM 699 N N . SER A 1 85 ? -37.839 -2.435 34.127 1.00 75.31 85 SER A N 1
ATOM 700 C CA . SER A 1 85 ? -38.632 -3.649 34.347 1.00 75.31 85 SER A CA 1
ATOM 701 C C . SER A 1 85 ? -38.4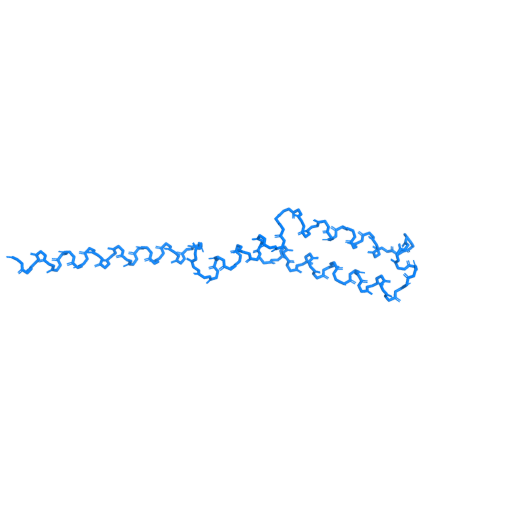07 -4.267 35.732 1.00 75.31 85 SER A C 1
ATOM 703 O O . SER A 1 85 ? -39.343 -4.848 36.289 1.00 75.31 85 SER A O 1
ATOM 705 N N . ARG A 1 86 ? -37.199 -4.156 36.305 1.00 82.00 86 ARG A N 1
ATOM 706 C CA . ARG A 1 86 ? -36.919 -4.603 37.680 1.00 82.00 86 ARG A CA 1
ATOM 707 C C . ARG A 1 86 ? -37.596 -3.718 38.720 1.00 82.00 86 ARG A C 1
ATOM 709 O O . ARG A 1 86 ? -38.154 -4.258 39.669 1.00 82.00 86 ARG A O 1
ATOM 716 N N . LYS A 1 87 ? -37.587 -2.392 38.539 1.00 79.12 87 LYS A N 1
ATOM 717 C CA . LYS A 1 87 ? -38.285 -1.458 39.441 1.00 79.12 87 LYS A CA 1
ATOM 718 C C . LYS A 1 87 ? -39.801 -1.630 39.396 1.00 79.12 87 LYS A C 1
ATOM 720 O O . LYS A 1 87 ? -40.431 -1.550 40.434 1.00 79.12 87 LYS A O 1
ATOM 725 N N . ALA A 1 88 ? -40.373 -1.909 38.226 1.00 79.81 88 ALA A N 1
ATOM 726 C CA . ALA A 1 88 ? -41.815 -2.111 38.070 1.00 79.81 88 ALA A CA 1
ATOM 727 C C . ALA A 1 88 ? -42.345 -3.425 38.686 1.00 79.81 88 ALA A C 1
ATOM 729 O O . ALA A 1 88 ? -43.556 -3.612 38.768 1.00 79.81 88 ALA A O 1
ATOM 730 N N . LYS A 1 89 ? -41.460 -4.357 39.070 1.00 78.25 89 LYS A N 1
ATOM 731 C CA . LYS A 1 89 ? -41.811 -5.647 39.694 1.00 78.25 89 LYS A CA 1
ATOM 732 C C . LYS A 1 89 ? -41.626 -5.670 41.222 1.00 78.25 89 LYS A C 1
ATOM 734 O O . LYS A 1 89 ? -41.890 -6.711 41.821 1.00 78.25 89 LYS A O 1
ATOM 739 N N . LEU A 1 90 ? -41.153 -4.574 41.819 1.00 62.88 90 LEU A N 1
ATOM 740 C CA . LEU A 1 90 ? -41.029 -4.350 43.266 1.00 62.88 90 LEU A CA 1
ATOM 741 C C . LEU A 1 90 ? -42.189 -3.479 43.755 1.00 62.88 90 LEU A C 1
ATOM 743 O O . LEU A 1 90 ? -42.664 -3.749 44.878 1.00 62.88 90 LEU A O 1
#

Radius of gyration: 25.03 Å; chains: 1; bounding box: 62×16×63 Å

Organism: NCBI:txid1447872

Sequence (90 aa):
MCNFWANRLCCQAADRAIQIHGGNGYSRHKPFEHIYRHFRRYRITEGSEEIQMRKIAAYLFGIIGPRKVEEAMQRQGKTTEEEESRKAKL

Secondary structure (DSSP, 8-state):
-HHHHHHHHHHHHHHHHHHHHHHHHTSTTSSHHHHHHHHHHHTTTTS-HHHHHHHHHHHHTTSSSHHHHHHHHHHHHHHHHHHHHHHTT-